Protein AF-A0A536LHN2-F1 (afdb_monomer_lite)

Radius of gyration: 15.41 Å; chains: 1; bounding box: 37×14×44 Å

Secondary structure (DSSP, 8-state):
--HHHHHHHHHHHHHHHHHHHHHHHHHHHHHHSSPPPHHHHHHHHHHHHHHHHHHHHHHHHHHHHHS---

Structure (mmCIF, N/CA/C/O backbone):
data_AF-A0A536LHN2-F1
#
_entry.id   AF-A0A536LHN2-F1
#
loop_
_atom_site.group_PDB
_atom_site.id
_atom_site.type_symbol
_atom_site.label_atom_id
_atom_site.label_alt_id
_atom_site.label_comp_id
_atom_site.label_asym_id
_atom_site.label_entity_id
_atom_site.label_seq_id
_atom_site.pdbx_PDB_ins_code
_atom_site.Cartn_x
_atom_site.Cartn_y
_atom_site.Cartn_z
_atom_site.occupancy
_atom_site.B_iso_or_equiv
_atom_site.auth_seq_id
_atom_site.auth_comp_id
_atom_site.auth_asym_id
_atom_site.auth_atom_id
_atom_site.pdbx_PDB_model_num
ATOM 1 N N . MET A 1 1 ? -17.719 -3.204 16.801 1.00 62.62 1 MET A N 1
ATOM 2 C CA . MET A 1 1 ? -17.057 -2.351 15.789 1.00 62.62 1 MET A CA 1
ATOM 3 C C . MET A 1 1 ? -17.949 -2.193 14.592 1.00 62.62 1 MET A C 1
ATOM 5 O O . MET A 1 1 ? -18.396 -3.203 14.052 1.00 62.62 1 MET A O 1
ATOM 9 N N . ARG A 1 2 ? -18.231 -0.959 14.185 1.00 79.19 2 ARG A N 1
ATOM 10 C CA . ARG A 1 2 ? -19.077 -0.732 13.015 1.00 79.19 2 ARG A CA 1
ATOM 11 C C . ARG A 1 2 ? -18.264 -1.087 11.770 1.00 79.19 2 ARG A C 1
ATOM 13 O O . ARG A 1 2 ? -17.110 -0.693 11.639 1.00 79.19 2 ARG A O 1
ATOM 20 N N . ARG A 1 3 ? -18.856 -1.843 10.841 1.00 78.25 3 ARG A N 1
ATOM 21 C CA . ARG A 1 3 ? -18.235 -2.198 9.548 1.00 78.25 3 ARG A CA 1
ATOM 22 C C . ARG A 1 3 ? -17.695 -0.961 8.810 1.00 78.25 3 ARG A C 1
ATOM 24 O O . ARG A 1 3 ? -16.688 -1.062 8.117 1.00 78.25 3 ARG A O 1
ATOM 31 N N . SER A 1 4 ? -18.325 0.195 9.023 1.00 82.38 4 SER A N 1
ATOM 32 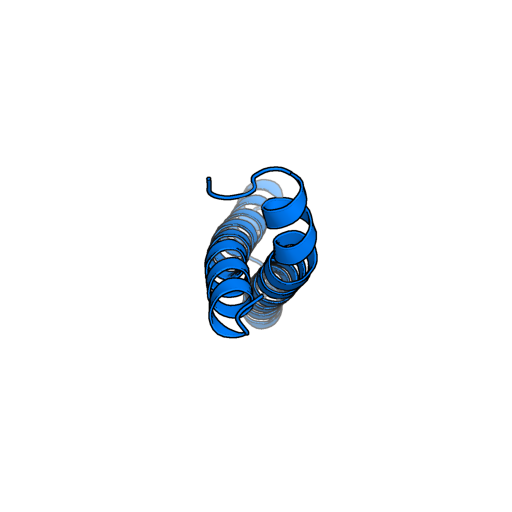C CA . SER A 1 4 ? -17.902 1.503 8.518 1.00 82.38 4 SER A CA 1
ATOM 33 C C . SER A 1 4 ? -16.531 1.960 9.031 1.00 82.38 4 SER A C 1
ATOM 35 O O . SER A 1 4 ? -15.773 2.539 8.265 1.00 82.38 4 SER A O 1
ATOM 37 N N . GLU A 1 5 ? -16.174 1.679 10.286 1.00 84.12 5 GLU A N 1
ATOM 38 C CA . GLU A 1 5 ? -14.891 2.094 10.882 1.00 84.12 5 GLU A CA 1
ATOM 39 C C . GLU A 1 5 ? -13.731 1.299 10.286 1.00 84.12 5 GLU A C 1
ATOM 41 O O . GLU A 1 5 ? -12.714 1.870 9.907 1.00 84.12 5 GLU A O 1
ATOM 46 N N . ARG A 1 6 ? -13.911 -0.020 10.135 1.00 84.81 6 ARG A N 1
ATOM 47 C CA . ARG A 1 6 ? -12.925 -0.888 9.471 1.00 84.81 6 ARG A CA 1
ATOM 48 C C . ARG A 1 6 ? -12.743 -0.527 8.005 1.00 84.81 6 ARG A C 1
ATOM 50 O O . ARG A 1 6 ? -11.630 -0.580 7.498 1.00 84.81 6 ARG A O 1
ATOM 57 N N . HIS A 1 7 ? -13.834 -0.168 7.333 1.00 87.94 7 HIS A N 1
ATOM 58 C CA . HIS A 1 7 ? -13.769 0.295 5.955 1.00 87.94 7 HIS A CA 1
ATOM 59 C C . HIS A 1 7 ? -13.021 1.628 5.850 1.00 87.94 7 HIS A C 1
ATOM 61 O O . HIS A 1 7 ? -12.126 1.739 5.027 1.00 87.94 7 HIS A O 1
ATOM 67 N N . SER A 1 8 ? -13.316 2.597 6.724 1.00 90.19 8 SER A N 1
ATOM 68 C CA . SER A 1 8 ? -12.602 3.880 6.773 1.00 90.19 8 SER A CA 1
ATOM 69 C C . SER A 1 8 ? -11.100 3.692 7.005 1.00 90.19 8 SER A C 1
ATOM 71 O O . SER A 1 8 ? -10.285 4.208 6.243 1.00 90.19 8 SER A O 1
ATOM 73 N N . ALA A 1 9 ? -10.732 2.880 8.000 1.00 90.50 9 ALA A N 1
ATOM 74 C CA . ALA A 1 9 ? -9.340 2.569 8.309 1.00 90.50 9 ALA A C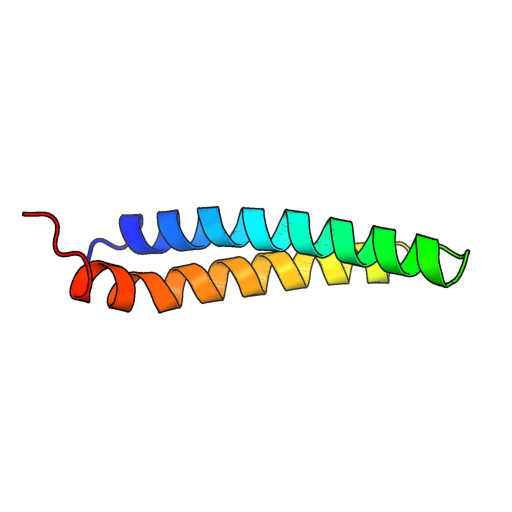A 1
ATOM 75 C C . ALA A 1 9 ? -8.619 1.903 7.132 1.00 90.50 9 ALA A C 1
ATOM 77 O O . ALA A 1 9 ? -7.534 2.341 6.759 1.00 90.50 9 ALA A O 1
ATOM 78 N N . GLY A 1 10 ? -9.253 0.904 6.507 1.00 93.12 10 GLY A N 1
ATOM 79 C CA . GLY A 1 10 ? -8.738 0.278 5.292 1.00 93.12 10 GLY A CA 1
ATOM 80 C C . GLY A 1 10 ? -8.574 1.280 4.149 1.00 93.12 10 GLY A C 1
ATOM 81 O O . GLY A 1 10 ? -7.553 1.288 3.476 1.00 93.12 10 GLY A O 1
ATOM 82 N N . THR A 1 11 ? -9.531 2.177 3.926 1.00 94.62 11 THR A N 1
ATOM 83 C CA . THR A 1 11 ? -9.427 3.183 2.859 1.00 94.62 11 THR A CA 1
ATOM 84 C C . THR A 1 11 ? -8.246 4.131 3.086 1.00 94.62 11 THR A C 1
ATOM 86 O O . THR A 1 11 ? -7.486 4.387 2.154 1.00 94.62 11 THR A O 1
ATOM 89 N N . ILE A 1 12 ? -8.035 4.600 4.320 1.00 94.94 12 ILE A N 1
ATOM 90 C CA . ILE A 1 12 ? -6.904 5.475 4.668 1.00 94.94 12 ILE A CA 1
ATOM 91 C C . ILE A 1 12 ? -5.571 4.769 4.400 1.00 94.94 12 ILE A C 1
ATOM 93 O O . ILE A 1 12 ? -4.716 5.304 3.694 1.00 94.94 12 ILE A O 1
ATOM 97 N N . THR A 1 13 ? -5.387 3.555 4.918 1.00 95.94 13 THR A N 1
ATOM 98 C CA . THR A 1 13 ? -4.143 2.800 4.709 1.00 95.94 13 THR A CA 1
ATOM 99 C C . THR A 1 13 ? -3.982 2.328 3.264 1.00 95.94 13 THR A C 1
ATOM 101 O O . THR A 1 13 ? -2.857 2.173 2.797 1.00 95.94 13 THR A O 1
ATOM 104 N N . GLY A 1 14 ? -5.079 2.149 2.527 1.00 96.56 14 GLY A N 1
ATOM 105 C CA . GLY A 1 14 ? -5.079 1.915 1.086 1.00 96.56 14 GLY A CA 1
ATOM 106 C C . GLY A 1 14 ? -4.472 3.088 0.318 1.00 96.56 14 GLY A C 1
ATOM 107 O O . GLY A 1 14 ? -3.592 2.872 -0.511 1.00 96.56 14 GLY A O 1
ATOM 108 N N . TYR A 1 15 ? -4.845 4.331 0.644 1.00 97.69 15 TYR A N 1
ATOM 109 C CA . TYR A 1 15 ? -4.209 5.519 0.058 1.00 97.69 15 TYR A CA 1
ATOM 110 C C . TYR A 1 15 ? -2.723 5.626 0.412 1.00 97.69 15 TYR A C 1
ATOM 112 O O . TYR A 1 15 ? -1.915 5.970 -0.448 1.00 97.69 15 TYR A O 1
ATOM 120 N N . VAL A 1 16 ? -2.340 5.277 1.643 1.00 97.31 16 VAL A N 1
ATOM 121 C CA . VAL A 1 16 ? -0.920 5.198 2.026 1.00 97.31 16 VAL A CA 1
ATOM 122 C C . VAL A 1 16 ? -0.188 4.157 1.172 1.00 97.31 16 VAL A C 1
ATOM 124 O O . VAL A 1 16 ? 0.877 4.447 0.634 1.00 97.31 16 VAL A O 1
ATOM 127 N N . GLY A 1 17 ? -0.781 2.976 0.981 1.00 97.56 17 GLY A N 1
ATOM 128 C CA . GLY A 1 17 ? -0.243 1.925 0.116 1.00 97.56 17 GLY A CA 1
ATOM 129 C C . GLY A 1 17 ? -0.126 2.347 -1.352 1.00 97.56 17 GLY A C 1
ATOM 130 O O . GLY A 1 17 ? 0.857 2.013 -2.009 1.00 97.56 17 GLY A O 1
ATOM 131 N N . PHE A 1 18 ? -1.079 3.129 -1.861 1.00 97.50 18 PHE A N 1
ATOM 132 C CA . PHE A 1 18 ? -1.017 3.709 -3.204 1.00 97.50 18 PHE A CA 1
ATOM 133 C C . PHE A 1 18 ? 0.179 4.660 -3.357 1.00 97.50 18 PHE A C 1
ATOM 135 O O . PHE A 1 18 ? 0.986 4.490 -4.271 1.00 97.50 18 PHE A O 1
ATOM 142 N N . VAL A 1 19 ? 0.338 5.617 -2.435 1.00 97.81 19 VAL A N 1
ATOM 143 C CA . VAL A 1 19 ? 1.473 6.558 -2.446 1.00 97.81 19 VAL A CA 1
ATOM 144 C C . VAL A 1 19 ? 2.796 5.804 -2.332 1.00 97.81 19 VAL A C 1
ATOM 146 O O . VAL A 1 19 ? 3.732 6.087 -3.075 1.00 97.81 19 VAL A O 1
ATOM 149 N N . PHE A 1 20 ? 2.865 4.805 -1.454 1.00 97.12 20 PHE A N 1
ATOM 150 C CA . PHE A 1 20 ? 4.051 3.969 -1.298 1.00 97.12 20 PHE A CA 1
ATOM 151 C C . PHE A 1 20 ? 4.395 3.192 -2.577 1.00 97.12 20 PHE A C 1
ATOM 153 O O . PHE A 1 20 ? 5.556 3.143 -2.971 1.00 97.12 20 PHE A O 1
ATOM 160 N N . GLY A 1 21 ? 3.393 2.636 -3.262 1.00 96.38 21 GLY A N 1
ATOM 161 C CA . GLY A 1 21 ? 3.581 1.957 -4.545 1.00 96.38 21 GLY A CA 1
ATOM 162 C C . GLY A 1 21 ? 4.137 2.882 -5.622 1.00 96.38 21 GLY A C 1
ATOM 163 O O . GLY A 1 21 ? 5.065 2.504 -6.332 1.00 96.38 21 GLY A O 1
ATOM 164 N N . LEU A 1 22 ? 3.625 4.114 -5.708 1.00 96.31 22 LEU A N 1
ATOM 165 C CA . LEU A 1 22 ? 4.155 5.120 -6.631 1.00 96.31 22 LEU A CA 1
ATOM 166 C C . LEU A 1 22 ? 5.612 5.461 -6.317 1.00 96.31 22 LEU A C 1
ATOM 168 O O . LEU A 1 22 ? 6.438 5.498 -7.226 1.00 96.31 22 LEU A O 1
ATOM 172 N N . LEU A 1 23 ? 5.934 5.672 -5.038 1.00 96.44 23 LEU A N 1
ATOM 173 C CA . LEU A 1 23 ? 7.306 5.929 -4.606 1.00 96.44 23 LEU A CA 1
ATOM 174 C C . LEU A 1 23 ? 8.228 4.762 -4.959 1.00 96.44 23 LEU A C 1
ATOM 176 O O . LEU A 1 23 ? 9.317 5.001 -5.460 1.00 96.44 23 LEU A O 1
ATOM 180 N N . CYS A 1 24 ? 7.779 3.519 -4.786 1.00 94.31 24 CYS A N 1
ATOM 181 C CA . CYS A 1 24 ? 8.549 2.336 -5.160 1.00 94.31 24 CYS A CA 1
ATOM 182 C C . CYS A 1 24 ? 8.865 2.310 -6.664 1.00 94.31 24 CYS A C 1
ATOM 184 O O . CYS A 1 24 ? 10.023 2.141 -7.039 1.00 94.31 24 CYS A O 1
ATOM 186 N N . VAL A 1 25 ? 7.872 2.561 -7.525 1.00 95.19 25 VAL A N 1
ATOM 187 C CA . VAL A 1 25 ? 8.081 2.632 -8.983 1.00 95.19 25 VAL A CA 1
ATOM 188 C C . VAL A 1 25 ? 9.068 3.746 -9.351 1.00 95.19 25 VAL A C 1
ATOM 190 O O . VAL A 1 25 ? 9.954 3.531 -10.177 1.00 95.19 25 VAL A O 1
ATOM 193 N N . ILE A 1 26 ? 8.947 4.922 -8.725 1.00 94.31 26 ILE A N 1
ATOM 194 C CA . ILE A 1 26 ? 9.858 6.056 -8.943 1.00 94.31 26 ILE A CA 1
ATOM 195 C C . ILE A 1 26 ? 11.279 5.713 -8.480 1.00 94.31 26 ILE A C 1
ATOM 197 O O . ILE A 1 26 ? 12.235 6.001 -9.196 1.00 94.31 26 ILE A O 1
ATOM 201 N N . SER A 1 27 ? 11.428 5.084 -7.312 1.00 94.00 27 SER A N 1
ATOM 202 C CA . SER A 1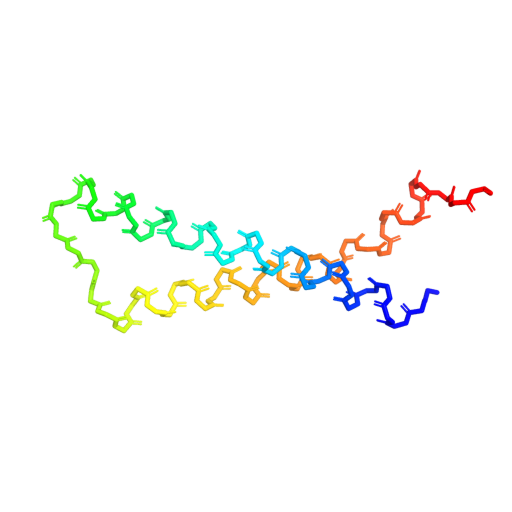 27 ? 12.723 4.666 -6.772 1.00 94.00 27 SER A CA 1
ATOM 203 C C . SER A 1 27 ? 13.417 3.666 -7.688 1.00 94.00 27 SER A C 1
ATOM 205 O O . SER A 1 27 ? 14.582 3.868 -8.011 1.00 94.00 27 SER A O 1
ATOM 207 N N . VAL A 1 28 ? 12.701 2.653 -8.187 1.00 92.25 28 VAL A N 1
ATOM 208 C CA . VAL A 1 28 ? 13.261 1.681 -9.141 1.00 92.25 28 VAL A CA 1
ATOM 209 C C . VAL A 1 28 ? 13.707 2.382 -10.427 1.00 92.25 28 VAL A C 1
ATOM 211 O O . VAL A 1 28 ? 14.838 2.196 -10.866 1.00 92.25 28 VAL A O 1
ATOM 214 N N . ALA A 1 29 ? 12.871 3.256 -10.995 1.00 91.19 29 ALA A N 1
ATOM 215 C CA . ALA A 1 29 ? 13.251 4.017 -12.185 1.00 91.19 29 ALA A CA 1
ATOM 216 C C . ALA A 1 29 ? 14.489 4.906 -11.945 1.00 91.19 29 ALA A C 1
ATOM 218 O O . ALA A 1 29 ? 15.328 5.057 -12.831 1.00 91.19 29 ALA A O 1
ATOM 219 N N . SER A 1 30 ? 14.623 5.471 -10.741 1.00 92.69 30 SER A N 1
ATOM 220 C CA . SER A 1 30 ? 15.768 6.298 -10.353 1.00 92.69 30 SER A CA 1
ATOM 221 C C . SER A 1 30 ? 17.051 5.497 -10.122 1.00 92.69 30 SER A C 1
ATOM 223 O O . SER A 1 30 ? 18.130 6.027 -10.374 1.00 92.69 30 SER A O 1
ATOM 225 N N . GLU A 1 31 ? 16.963 4.272 -9.603 1.00 93.19 31 GLU A N 1
ATOM 226 C CA . GLU A 1 31 ? 18.130 3.431 -9.302 1.00 93.19 31 GLU A CA 1
ATOM 227 C C . GLU A 1 31 ? 18.695 2.758 -10.554 1.00 93.19 31 GLU A C 1
ATOM 229 O O . GLU A 1 31 ? 19.911 2.711 -10.734 1.00 93.19 31 GLU A O 1
ATOM 234 N N . PHE A 1 32 ? 17.821 2.258 -11.430 1.00 88.75 32 PHE A N 1
ATOM 235 C CA . PHE A 1 32 ? 18.222 1.469 -12.596 1.00 88.75 32 PHE A CA 1
ATOM 236 C C . PHE A 1 32 ? 18.274 2.282 -13.896 1.00 88.75 32 PHE A C 1
ATOM 238 O O . PHE A 1 32 ? 18.782 1.792 -14.900 1.00 88.75 32 PHE A O 1
ATOM 245 N N . GLY A 1 33 ? 17.773 3.522 -13.895 1.00 84.56 33 GLY A N 1
ATOM 246 C CA . GLY A 1 33 ? 17.770 4.410 -15.064 1.00 84.56 33 GLY A CA 1
ATOM 247 C C . GLY A 1 33 ? 16.752 4.035 -16.146 1.00 84.56 33 GLY A C 1
ATOM 248 O O . GLY A 1 33 ? 16.614 4.764 -17.127 1.00 84.56 33 GLY A O 1
ATOM 249 N N . GLU A 1 34 ? 16.013 2.941 -15.960 1.00 85.94 34 GLU A N 1
ATOM 250 C CA . GLU A 1 34 ? 14.950 2.487 -16.851 1.00 85.94 34 GLU A CA 1
ATOM 251 C C . GLU A 1 34 ? 13.623 2.379 -16.083 1.00 85.94 34 GLU A C 1
ATOM 253 O O . GLU A 1 34 ? 13.585 1.834 -14.975 1.00 85.94 34 GLU A O 1
ATOM 258 N N . PRO A 1 35 ? 12.513 2.900 -16.635 1.00 84.56 35 PRO A N 1
ATOM 259 C CA . PRO A 1 35 ? 11.211 2.769 -16.004 1.00 84.56 35 PRO A CA 1
ATOM 260 C C . PRO A 1 35 ? 10.714 1.323 -16.080 1.00 84.56 35 PRO A C 1
ATOM 262 O O . PRO A 1 35 ? 10.885 0.644 -17.093 1.00 84.56 35 PRO A O 1
ATOM 265 N N . LEU A 1 36 ? 10.015 0.880 -15.032 1.00 86.94 36 LEU A N 1
ATOM 266 C CA . LEU A 1 36 ? 9.305 -0.397 -15.060 1.00 86.94 36 LEU A CA 1
ATOM 267 C C . LEU A 1 36 ? 8.315 -0.443 -16.239 1.00 86.94 36 LEU A C 1
ATOM 269 O O . LEU A 1 36 ? 7.661 0.570 -16.529 1.00 86.94 36 LEU A O 1
ATOM 273 N N . PRO A 1 37 ? 8.126 -1.615 -16.877 1.00 93.44 37 PRO A N 1
ATOM 274 C CA . PRO A 1 37 ? 7.054 -1.809 -17.842 1.00 93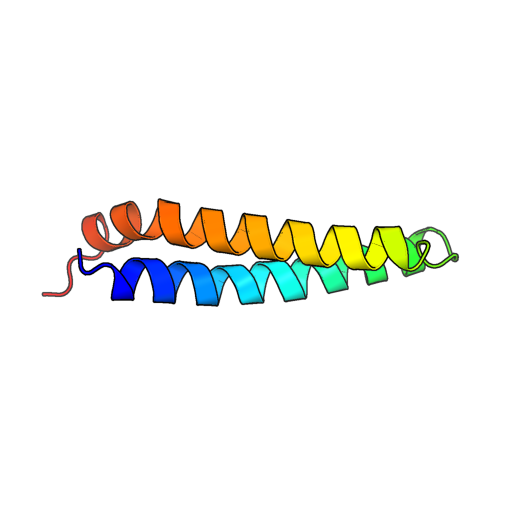.44 37 PRO A CA 1
ATOM 275 C C . PRO A 1 37 ? 5.717 -1.355 -17.251 1.00 93.44 37 PRO A C 1
ATOM 277 O O . PRO A 1 37 ? 5.399 -1.661 -16.100 1.00 93.44 37 PRO A O 1
ATOM 280 N N . THR A 1 38 ? 4.898 -0.644 -18.031 1.00 91.31 38 THR A N 1
ATOM 281 C CA . THR A 1 38 ? 3.663 -0.010 -17.529 1.00 91.31 38 THR A CA 1
ATOM 282 C C . THR A 1 38 ? 2.739 -0.993 -16.803 1.00 91.31 38 THR A C 1
ATOM 284 O O . THR A 1 38 ? 2.122 -0.630 -15.804 1.00 91.31 38 THR A O 1
ATOM 287 N N . GLY A 1 39 ? 2.675 -2.245 -17.269 1.00 94.12 39 GLY A N 1
ATOM 288 C CA . GLY A 1 39 ? 1.901 -3.304 -16.619 1.00 94.12 39 GLY A CA 1
ATOM 289 C C . GLY A 1 39 ? 2.417 -3.661 -15.223 1.00 94.12 39 GLY A C 1
ATOM 290 O O . GLY A 1 39 ? 1.623 -3.775 -14.293 1.00 94.12 39 GLY A O 1
ATOM 291 N N . GLU A 1 40 ? 3.733 -3.776 -15.051 1.00 93.25 40 GLU A N 1
ATOM 292 C CA . GLU A 1 40 ? 4.363 -4.096 -13.765 1.00 93.25 40 GLU A CA 1
ATOM 293 C C . GLU A 1 40 ? 4.276 -2.924 -12.787 1.00 93.25 40 GLU A C 1
ATOM 295 O O . GLU A 1 40 ? 3.972 -3.119 -11.609 1.00 93.25 40 GLU A O 1
ATOM 300 N N . ALA A 1 41 ? 4.456 -1.696 -13.277 1.00 94.19 41 ALA A N 1
ATOM 301 C CA . ALA A 1 41 ? 4.273 -0.486 -12.483 1.00 94.19 41 ALA A CA 1
ATOM 302 C C . ALA A 1 41 ? 2.830 -0.369 -11.963 1.00 94.19 41 ALA A C 1
ATOM 304 O O . ALA A 1 41 ? 2.610 -0.196 -10.763 1.00 94.19 41 ALA A O 1
ATOM 305 N N . ALA A 1 42 ? 1.838 -0.528 -12.846 1.00 94.94 42 ALA A N 1
ATOM 306 C CA . ALA A 1 42 ? 0.426 -0.496 -12.470 1.00 94.94 42 ALA A CA 1
ATOM 307 C C . ALA A 1 42 ? 0.068 -1.628 -11.497 1.00 94.94 42 ALA A C 1
ATOM 309 O O . ALA A 1 42 ? -0.642 -1.396 -10.516 1.00 94.94 42 ALA A O 1
ATOM 310 N N . PHE A 1 43 ? 0.589 -2.835 -11.732 1.00 95.94 43 PHE A N 1
ATOM 311 C CA . PHE A 1 43 ? 0.399 -3.976 -10.841 1.00 95.94 43 PHE A CA 1
ATOM 312 C C . PHE A 1 43 ? 0.987 -3.718 -9.452 1.00 95.94 43 PHE A C 1
ATOM 314 O O . PHE A 1 43 ? 0.321 -3.972 -8.452 1.00 95.94 43 PHE A O 1
ATOM 321 N N . THR A 1 44 ? 2.196 -3.164 -9.383 1.00 95.31 44 THR A N 1
ATOM 322 C CA . THR A 1 44 ? 2.878 -2.845 -8.123 1.00 95.31 44 THR A CA 1
ATOM 323 C C . THR A 1 44 ? 2.056 -1.861 -7.300 1.00 95.31 44 THR A C 1
ATOM 325 O O . THR A 1 44 ? 1.746 -2.142 -6.145 1.00 95.31 44 THR A O 1
ATOM 328 N N . VAL A 1 45 ? 1.620 -0.755 -7.910 1.00 97.31 45 VAL A N 1
ATOM 329 C CA . VAL A 1 45 ? 0.793 0.268 -7.249 1.00 97.31 45 VAL A CA 1
ATOM 330 C C . VAL A 1 45 ? -0.551 -0.304 -6.790 1.00 97.31 45 VAL A C 1
ATOM 332 O O . VAL A 1 45 ? -1.013 -0.020 -5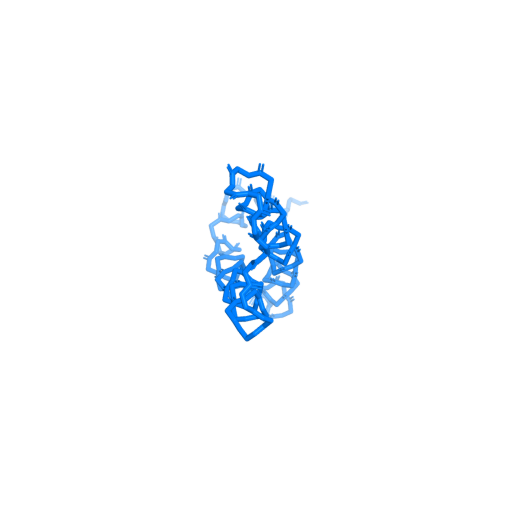.683 1.00 97.31 45 VAL A O 1
ATOM 335 N N . LEU A 1 46 ? -1.186 -1.136 -7.620 1.00 97.56 46 LEU A N 1
ATOM 336 C CA . LEU A 1 46 ? -2.442 -1.792 -7.267 1.00 97.56 46 LEU A CA 1
ATOM 337 C C . LEU A 1 46 ? -2.256 -2.741 -6.077 1.00 97.56 46 LEU A C 1
ATOM 339 O O . LEU A 1 46 ? -3.060 -2.725 -5.143 1.00 97.56 46 LEU A O 1
ATOM 343 N N . MET A 1 47 ? -1.197 -3.550 -6.087 1.00 97.62 47 MET A N 1
ATOM 344 C CA . MET A 1 47 ? -0.934 -4.517 -5.027 1.00 97.62 47 MET A CA 1
ATOM 345 C C . MET A 1 47 ? -0.588 -3.834 -3.710 1.00 97.62 47 MET A C 1
ATOM 347 O O . MET A 1 47 ? -1.140 -4.215 -2.677 1.00 97.62 47 MET A O 1
ATOM 351 N N . THR A 1 48 ? 0.234 -2.784 -3.717 1.00 97.31 48 THR A N 1
ATOM 352 C CA . THR A 1 48 ? 0.527 -2.031 -2.491 1.00 97.31 48 THR A CA 1
ATOM 353 C C . THR A 1 48 ? -0.719 -1.342 -1.936 1.00 97.31 48 THR A C 1
ATOM 355 O O . THR A 1 48 ? -0.901 -1.320 -0.720 1.00 97.31 48 THR A O 1
ATOM 358 N N . MET A 1 49 ? -1.623 -0.848 -2.789 1.00 97.94 49 MET A N 1
ATOM 359 C CA . MET A 1 49 ? -2.914 -0.295 -2.366 1.00 97.94 49 MET A CA 1
ATOM 360 C C . MET A 1 49 ? -3.820 -1.359 -1.725 1.00 97.94 49 MET A C 1
ATOM 362 O O . MET A 1 49 ? -4.371 -1.124 -0.648 1.00 97.94 49 MET A O 1
ATOM 366 N N . ILE A 1 50 ? -3.964 -2.538 -2.345 1.00 97.88 50 ILE A N 1
ATOM 367 C CA . ILE A 1 50 ? -4.779 -3.647 -1.813 1.00 97.88 50 ILE A CA 1
ATOM 368 C C . ILE A 1 50 ? -4.225 -4.128 -0.470 1.00 97.88 50 ILE A C 1
ATOM 370 O O . ILE A 1 50 ? -4.981 -4.296 0.488 1.00 97.88 50 ILE A O 1
ATOM 374 N N . VAL A 1 51 ? -2.907 -4.318 -0.385 1.00 97.69 51 VAL A N 1
ATOM 375 C CA . VAL A 1 51 ? -2.223 -4.721 0.848 1.00 97.69 51 VAL A CA 1
ATOM 376 C C . VAL A 1 51 ? -2.405 -3.656 1.925 1.00 97.69 51 VAL A C 1
ATOM 378 O O . VAL A 1 51 ? -2.802 -3.987 3.040 1.00 97.69 51 VAL A O 1
ATOM 381 N N . GLY A 1 52 ? -2.210 -2.378 1.589 1.00 97.12 52 GLY A N 1
ATOM 382 C CA . GLY A 1 52 ? -2.465 -1.261 2.495 1.00 97.12 52 GLY A CA 1
ATOM 383 C C . GLY A 1 52 ? -3.891 -1.290 3.039 1.00 97.12 52 GLY A C 1
ATOM 384 O O . GLY A 1 52 ? -4.087 -1.225 4.253 1.00 97.12 52 GLY A O 1
ATOM 385 N N . TYR A 1 53 ? -4.890 -1.482 2.176 1.00 97.12 53 TYR A N 1
ATOM 386 C CA . TYR A 1 53 ? -6.287 -1.587 2.597 1.00 97.12 53 TYR A CA 1
ATOM 387 C C . TYR A 1 53 ? -6.532 -2.773 3.535 1.00 97.12 53 TYR A C 1
ATOM 389 O O . TYR A 1 53 ? -7.153 -2.614 4.590 1.00 97.12 53 TYR A O 1
ATOM 397 N N . ALA A 1 54 ? -6.018 -3.954 3.187 1.00 95.69 54 ALA A N 1
ATOM 398 C CA . ALA A 1 54 ? -6.147 -5.153 4.009 1.00 95.69 54 ALA A CA 1
ATOM 399 C C . ALA A 1 54 ? -5.515 -4.957 5.396 1.00 95.69 54 ALA A C 1
ATOM 401 O O . ALA A 1 54 ? -6.127 -5.307 6.405 1.00 95.69 54 ALA A O 1
ATOM 402 N N . ILE A 1 55 ? -4.337 -4.330 5.454 1.00 95.19 55 ILE A N 1
ATOM 403 C CA . ILE A 1 55 ? -3.638 -4.010 6.701 1.00 95.19 55 ILE A CA 1
ATOM 404 C C . ILE A 1 55 ? -4.496 -3.099 7.586 1.00 95.19 55 ILE A C 1
ATOM 406 O O . ILE A 1 55 ? -4.736 -3.444 8.739 1.00 95.19 55 ILE A O 1
ATOM 410 N N . GLY A 1 56 ? -5.016 -1.979 7.077 1.00 92.31 56 GLY A N 1
ATOM 411 C CA . GLY A 1 56 ? -5.852 -1.081 7.889 1.00 92.31 56 GLY A CA 1
ATOM 412 C C . GLY A 1 56 ? -7.146 -1.735 8.355 1.00 92.31 56 GLY A C 1
ATOM 413 O O . GLY A 1 56 ? -7.557 -1.560 9.503 1.00 92.31 56 GLY A O 1
ATOM 414 N N . TRP A 1 57 ? -7.754 -2.565 7.507 1.00 92.62 57 TRP A N 1
ATOM 415 C CA . TRP A 1 57 ? -8.942 -3.329 7.877 1.00 92.62 57 TRP A CA 1
ATOM 416 C C . TRP A 1 57 ? -8.669 -4.319 9.023 1.00 92.62 57 TRP A C 1
ATOM 418 O O . TRP A 1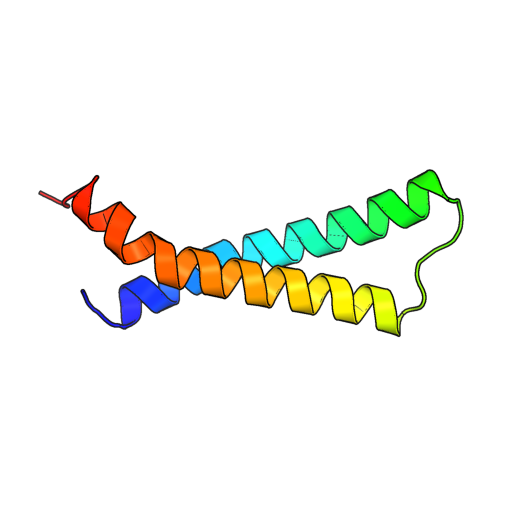 57 ? -9.507 -4.469 9.919 1.00 92.62 57 TRP A O 1
ATOM 428 N N . LEU A 1 58 ? -7.496 -4.966 9.017 1.00 93.06 58 LEU A N 1
ATOM 429 C CA . LEU A 1 58 ? -7.052 -5.918 10.041 1.00 93.06 58 LEU A CA 1
ATOM 430 C C . LEU A 1 58 ? -6.536 -5.246 11.318 1.00 93.06 58 LEU A C 1
ATOM 432 O O . LEU A 1 58 ? -6.721 -5.796 12.399 1.00 93.06 58 LEU A O 1
ATOM 436 N N . ILE A 1 59 ? -5.913 -4.070 11.220 1.00 90.56 59 ILE A N 1
ATOM 437 C CA . ILE A 1 59 ? -5.338 -3.353 12.366 1.00 90.56 59 ILE A CA 1
ATOM 438 C C . ILE A 1 59 ? -6.401 -2.556 13.131 1.00 90.56 59 ILE A C 1
ATOM 440 O O . ILE A 1 59 ? -6.287 -2.407 14.346 1.00 90.56 59 ILE A O 1
ATOM 444 N N . GLN A 1 60 ? -7.474 -2.096 12.480 1.00 87.44 60 GLN A N 1
ATOM 445 C CA . GLN A 1 60 ? -8.550 -1.358 13.152 1.00 87.44 60 GLN A CA 1
ATOM 446 C C . GLN A 1 60 ? -9.074 -2.006 14.455 1.00 87.44 60 GLN A C 1
ATOM 448 O O . GLN A 1 60 ? -9.234 -1.271 15.432 1.00 87.44 60 GLN A O 1
ATOM 453 N N . PRO A 1 61 ? -9.332 -3.335 14.543 1.00 84.38 61 PRO A N 1
ATOM 454 C CA . PRO A 1 61 ? -9.666 -3.994 15.811 1.00 84.38 61 PRO A CA 1
ATOM 455 C C . PRO A 1 61 ? -8.629 -3.789 16.913 1.00 84.38 61 PRO A C 1
ATOM 457 O O . PRO A 1 61 ? -9.022 -3.538 18.047 1.00 84.38 61 PRO A O 1
ATOM 460 N N . LEU A 1 62 ? -7.337 -3.838 16.589 1.00 86.25 62 LEU A N 1
ATOM 461 C CA . LEU A 1 62 ? -6.265 -3.583 17.552 1.00 86.25 62 LEU A CA 1
ATOM 462 C C . LEU A 1 62 ? -6.258 -2.116 17.997 1.00 86.25 62 LEU A C 1
ATOM 464 O O . LEU A 1 62 ? -6.158 -1.845 19.191 1.00 86.25 62 LEU A O 1
ATOM 468 N N . ILE A 1 63 ? -6.429 -1.171 17.065 1.00 84.06 63 ILE A N 1
ATOM 469 C CA . ILE A 1 63 ? -6.436 0.269 17.372 1.00 84.06 63 ILE A CA 1
ATOM 470 C C . ILE A 1 63 ? -7.523 0.612 18.388 1.00 84.06 63 ILE A C 1
ATOM 472 O O . ILE A 1 63 ? -7.232 1.304 19.357 1.00 84.06 63 ILE A O 1
ATOM 476 N N . ALA A 1 64 ? -8.751 0.119 18.230 1.00 83.44 64 ALA A N 1
ATOM 477 C CA . ALA A 1 64 ? -9.797 0.487 19.186 1.00 83.44 64 ALA A CA 1
ATOM 478 C C . ALA A 1 64 ? -9.683 -0.223 20.543 1.00 83.44 64 ALA A C 1
ATOM 480 O O . ALA A 1 64 ? -10.312 0.223 21.497 1.00 83.44 64 ALA A O 1
ATOM 481 N N . ILE A 1 65 ? -8.920 -1.320 20.641 1.00 85.12 65 ILE A N 1
ATOM 482 C CA . ILE A 1 65 ? -8.575 -1.922 21.938 1.00 85.12 65 ILE A CA 1
ATOM 483 C C . ILE A 1 65 ? -7.545 -1.040 22.654 1.00 85.12 65 ILE A C 1
ATOM 485 O O . ILE A 1 65 ? -7.664 -0.818 23.854 1.00 85.12 65 ILE A O 1
ATOM 489 N N . MET A 1 66 ? -6.546 -0.533 21.924 1.00 84.12 66 MET A N 1
ATOM 490 C CA . MET A 1 66 ? -5.473 0.297 22.487 1.00 84.12 66 MET A CA 1
ATOM 491 C C . MET A 1 66 ? -5.918 1.733 22.791 1.00 84.12 66 MET A C 1
ATOM 493 O O . MET A 1 66 ? -5.433 2.333 23.745 1.00 84.12 66 MET A O 1
ATOM 497 N N . PHE A 1 67 ? -6.842 2.273 21.995 1.00 82.31 67 PHE A N 1
ATOM 498 C CA . PHE A 1 67 ? -7.360 3.636 22.115 1.00 82.31 67 PHE A CA 1
ATOM 499 C C . PHE A 1 67 ? -8.892 3.620 22.214 1.00 82.31 67 PHE A C 1
ATOM 501 O O . PHE A 1 67 ? -9.578 4.018 21.264 1.00 82.31 67 PHE A O 1
ATOM 508 N N . PRO A 1 68 ? -9.456 3.129 23.332 1.00 71.94 68 PRO A N 1
ATOM 509 C CA . PRO A 1 68 ? -10.890 3.203 23.552 1.00 71.94 68 PRO A CA 1
ATOM 510 C C . PRO A 1 68 ? -11.294 4.678 23.615 1.00 71.94 68 PRO A C 1
ATOM 512 O O . PRO A 1 68 ? -10.765 5.448 24.414 1.00 71.94 68 PRO A O 1
ATOM 515 N N . GLN A 1 69 ? -12.195 5.082 22.721 1.00 65.06 69 GLN A N 1
ATOM 516 C CA . GLN A 1 69 ? -12.738 6.438 22.695 1.00 65.06 69 GLN A CA 1
ATOM 517 C C . GLN A 1 69 ? -13.645 6.577 23.927 1.00 65.06 69 GLN A C 1
ATOM 519 O O . GLN A 1 69 ? -14.722 5.981 23.955 1.00 65.06 69 GLN A O 1
ATOM 524 N N . SER A 1 70 ? -13.138 7.251 24.965 1.00 57.06 70 SER A N 1
ATOM 525 C CA . SER A 1 70 ? -13.838 7.560 26.221 1.00 57.06 70 SER A CA 1
ATOM 526 C C . SER A 1 70 ? -15.006 8.510 26.010 1.00 57.06 70 SER A C 1
ATOM 528 O O . SER A 1 70 ? -14.777 9.512 25.293 1.00 57.06 70 SER A O 1
#

Foldseek 3Di:
DPPVQLQVQLQVQLVVLLVVLQVVQVVVCVVVVHGDDPVVSVVSSNVSSNVRSVVSSVCSVVVCVVPVPD

pLDDT: mean 90.4, std 8.38, range [57.06, 97.94]

Sequence (70 aa):
MRRSERHSAGTITGYVGFVFGLLCVISVASEFGEPLPTGEAAFTVLMTMIVGYAIGWLIQPLIAIMFPQS